Protein AF-A0A4Q5Y3Q8-F1 (afdb_monomer)

Foldseek 3Di:
DPPAQKDFDADPVPRDTPDIDRPVVVVVVQCVVPVPWDDWDDWDADPVVRWIWTDGDPRPDIDIDDDDD

Sequence (69 aa):
IYTTSDIVKIDPASGNIVGRLDLSSLVNEVQQMYPAALEMNGIAYNPVTGSVFITGKMWPVVYEITFAL

Nearest PDB structures (foldseek):
  3nom-assembly2_B  TM=8.933E-01  e=1.630E-03  Zymomonas mobilis subsp. mobilis ATCC 10988
  4me4-assembly1_B  TM=4.070E-01  e=3.090E+00  Persephonella marina EX-H1

Secondary structure (DSSP, 8-state):
--SSSEEEEE-TTT--EEEEEE-HHHHHHHHHH-TT---EEEEEE-TTT--EEEEETT-S--EEE----

Mean predicted aligned error: 2.83 Å

Solvent-accessible surface area (backbone atoms only — not comparable to full-atom values): 4306 Å² total; per-residue (Å²): 95,81,100,51,57,44,49,71,44,62,42,86,89,79,69,45,76,78,44,76,46,82,39,54,69,61,56,53,52,45,36,72,76,37,76,80,33,55,62,80,60,52,78,46,78,39,87,90,80,66,31,36,39,41,34,26,45,69,46,95,61,72,48,77,45,72,81,84,130

pLDDT: mean 94.17, std 6.82, range [56.78, 98.44]

Structure (mmCIF, N/CA/C/O backbone):
data_AF-A0A4Q5Y3Q8-F1
#
_entry.id   AF-A0A4Q5Y3Q8-F1
#
loop_
_atom_site.group_PDB
_atom_site.id
_atom_site.type_symbol
_atom_site.label_atom_id
_atom_site.label_alt_id
_atom_site.label_comp_id
_atom_site.label_asym_id
_atom_site.label_entity_id
_atom_site.label_seq_id
_atom_site.pdbx_PDB_ins_code
_atom_site.Cartn_x
_atom_site.Cartn_y
_atom_site.Cartn_z
_atom_site.occupancy
_atom_site.B_iso_or_equiv
_atom_site.auth_seq_id
_atom_site.auth_comp_id
_atom_site.auth_asym_id
_atom_site.auth_atom_id
_atom_site.pdbx_PDB_model_num
ATOM 1 N N . ILE A 1 1 ? 4.630 6.597 3.587 1.00 75.31 1 ILE A N 1
ATOM 2 C CA . ILE A 1 1 ? 3.836 7.847 3.711 1.00 75.31 1 ILE A CA 1
ATOM 3 C C . ILE A 1 1 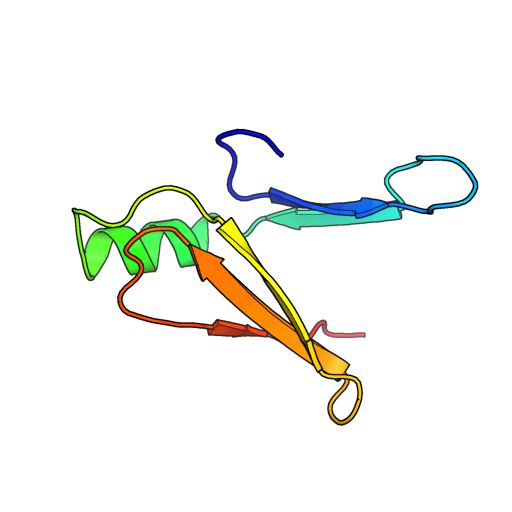? 3.993 8.734 2.487 1.00 75.31 1 ILE A C 1
ATOM 5 O O . ILE A 1 1 ? 3.138 8.642 1.628 1.00 75.31 1 ILE A O 1
ATOM 9 N N . TYR A 1 2 ? 5.048 9.518 2.306 1.00 77.44 2 TYR A N 1
ATOM 10 C CA . TYR A 1 2 ? 5.406 10.014 0.972 1.00 77.44 2 TYR A CA 1
ATOM 11 C C . TYR A 1 2 ? 6.867 9.649 0.763 1.00 77.44 2 TYR A C 1
ATOM 13 O O . TYR A 1 2 ? 7.644 9.771 1.704 1.00 77.44 2 TYR A O 1
ATOM 21 N N . THR A 1 3 ? 7.177 9.058 -0.393 1.00 81.81 3 THR A N 1
ATOM 22 C CA . THR A 1 3 ? 8.476 8.440 -0.729 1.00 81.81 3 THR A CA 1
ATOM 23 C C . THR A 1 3 ? 8.970 7.327 0.213 1.00 81.81 3 THR A C 1
ATOM 25 O O . THR A 1 3 ? 10.129 6.939 0.117 1.00 81.81 3 THR A O 1
ATOM 28 N N . THR A 1 4 ? 8.126 6.792 1.107 1.00 91.88 4 THR A N 1
ATOM 29 C CA . THR A 1 4 ? 8.441 5.593 1.916 1.00 91.88 4 THR A CA 1
ATOM 30 C C . THR A 1 4 ? 7.547 4.425 1.523 1.00 91.88 4 THR A C 1
ATOM 32 O O . THR A 1 4 ? 6.446 4.637 1.009 1.00 91.88 4 THR A O 1
ATOM 35 N N . SER A 1 5 ? 7.989 3.210 1.840 1.00 94.62 5 SER A N 1
ATOM 36 C CA . SER A 1 5 ? 7.261 1.956 1.599 1.00 94.62 5 SER A CA 1
ATOM 37 C C . SER A 1 5 ? 6.224 1.627 2.683 1.00 94.62 5 SER A C 1
ATOM 39 O O . SER A 1 5 ? 5.774 0.490 2.777 1.00 94.62 5 SER A O 1
ATOM 41 N N . ASP A 1 6 ? 5.844 2.606 3.513 1.00 95.06 6 ASP A N 1
ATOM 42 C CA . ASP A 1 6 ? 4.861 2.401 4.580 1.00 95.06 6 ASP A CA 1
ATOM 43 C C . ASP A 1 6 ? 3.424 2.613 4.102 1.00 95.06 6 ASP A C 1
ATOM 45 O O . ASP A 1 6 ? 3.108 3.653 3.505 1.00 95.06 6 ASP A O 1
ATOM 49 N N . ILE A 1 7 ? 2.537 1.716 4.533 1.00 93.56 7 ILE A N 1
ATOM 50 C CA . ILE A 1 7 ? 1.085 1.923 4.573 1.00 93.56 7 ILE A CA 1
ATOM 51 C C . ILE A 1 7 ? 0.665 2.190 6.016 1.00 93.56 7 ILE A C 1
ATOM 53 O O . ILE A 1 7 ? 1.132 1.534 6.947 1.00 93.56 7 ILE A O 1
ATOM 57 N N . VAL A 1 8 ? -0.248 3.142 6.211 1.00 95.06 8 VAL A N 1
ATOM 58 C CA . VAL A 1 8 ? -0.867 3.403 7.515 1.00 95.06 8 VAL A CA 1
ATOM 59 C C . VAL A 1 8 ? -2.373 3.254 7.455 1.00 95.06 8 VAL A C 1
ATOM 61 O O . VAL A 1 8 ? -3.018 3.660 6.490 1.00 95.06 8 VAL A O 1
ATOM 64 N N . LYS A 1 9 ? -2.930 2.703 8.531 1.00 94.38 9 LYS A N 1
ATOM 65 C CA . LYS A 1 9 ? -4.365 2.702 8.795 1.00 94.38 9 LYS A CA 1
ATOM 66 C C . LYS A 1 9 ? -4.679 3.927 9.638 1.00 94.38 9 LYS A C 1
ATOM 68 O O . LYS A 1 9 ? -4.117 4.083 10.720 1.00 94.38 9 LYS A O 1
ATOM 73 N N . ILE A 1 10 ? -5.553 4.787 9.133 1.00 97.12 10 ILE A N 1
ATOM 74 C CA . ILE A 1 10 ? -5.948 6.031 9.794 1.00 97.12 10 ILE A CA 1
ATOM 75 C C . ILE A 1 10 ? -7.385 5.872 10.275 1.00 97.12 10 ILE A C 1
ATOM 77 O O . ILE A 1 10 ? -8.241 5.419 9.515 1.00 97.12 10 ILE A O 1
ATOM 81 N N . ASP A 1 11 ? -7.644 6.224 11.531 1.00 97.88 11 ASP A N 1
ATOM 82 C CA . ASP A 1 11 ? -9.008 6.406 12.016 1.00 97.88 11 ASP A CA 1
ATOM 83 C C . ASP A 1 11 ? -9.596 7.679 11.380 1.00 97.88 11 ASP A C 1
ATOM 85 O O . ASP A 1 11 ? -9.091 8.774 11.648 1.00 97.88 11 ASP A O 1
ATOM 89 N N . PRO A 1 12 ? -10.648 7.577 10.547 1.00 97.81 12 PRO A N 1
ATOM 90 C CA . PRO A 1 12 ? -11.211 8.736 9.865 1.00 97.81 12 PRO A CA 1
ATOM 91 C C . PRO A 1 12 ? -11.870 9.745 10.816 1.00 97.81 12 PRO A C 1
ATOM 93 O O . PRO A 1 12 ? -12.032 10.899 10.428 1.00 97.81 12 PRO A O 1
ATOM 96 N N . ALA A 1 13 ? -12.249 9.351 12.038 1.00 98.44 13 ALA A N 1
ATOM 97 C CA . ALA A 1 13 ? -12.883 10.257 12.996 1.00 98.44 13 ALA A CA 1
ATOM 98 C C . ALA A 1 13 ? -11.871 11.186 13.683 1.00 98.44 13 ALA A C 1
ATOM 100 O O . ALA A 1 13 ? -12.170 12.354 13.925 1.00 98.44 13 ALA A O 1
ATOM 101 N N . SER A 1 14 ? -10.679 10.671 14.000 1.00 98.19 14 SER A N 1
ATOM 102 C CA . SER A 1 14 ? -9.652 11.403 14.753 1.00 98.19 14 SER A CA 1
ATOM 103 C C . SER A 1 14 ? -8.440 11.829 13.923 1.00 98.19 14 SER A C 1
ATOM 105 O O . SER A 1 14 ? -7.685 12.699 14.349 1.00 98.19 14 SER A O 1
ATOM 107 N N . GLY A 1 15 ? -8.219 11.211 12.759 1.00 97.50 15 GLY A N 1
ATOM 108 C CA . GLY A 1 15 ? -6.995 11.367 11.970 1.00 97.50 15 GLY A CA 1
ATOM 109 C C . GLY A 1 15 ? -5.784 10.631 12.553 1.00 97.50 15 GLY A C 1
ATOM 110 O O . GLY A 1 15 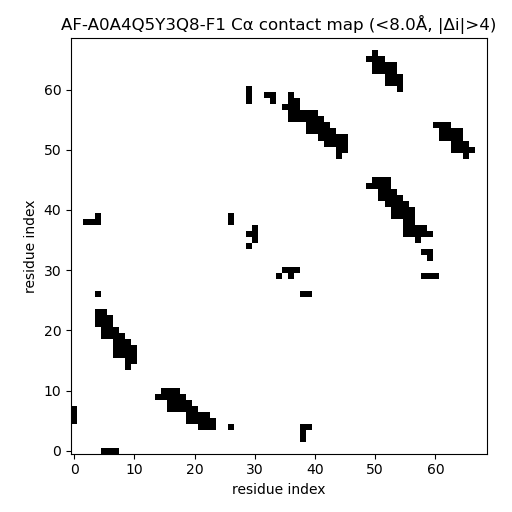? -4.692 10.705 11.989 1.00 97.50 15 GLY A O 1
ATOM 111 N N . ASN A 1 16 ? -5.951 9.900 13.660 1.00 98.19 16 ASN A N 1
ATOM 112 C CA . ASN A 1 16 ? -4.863 9.160 14.284 1.00 98.19 16 ASN A CA 1
ATOM 113 C C . ASN A 1 16 ? -4.465 7.944 13.443 1.00 98.19 16 ASN A C 1
ATOM 115 O O . ASN A 1 16 ? -5.307 7.215 12.917 1.00 98.19 16 ASN A O 1
ATOM 119 N N . ILE A 1 17 ? -3.162 7.681 13.377 1.00 97.12 17 ILE A N 1
ATOM 120 C CA . ILE A 1 17 ? -2.636 6.430 12.830 1.00 97.12 17 ILE A CA 1
ATOM 121 C C . ILE A 1 17 ? -2.890 5.323 13.858 1.00 97.12 17 ILE A C 1
ATOM 123 O O . ILE A 1 17 ? -2.362 5.371 14.965 1.00 97.12 17 ILE A O 1
ATOM 127 N N . VAL A 1 18 ? -3.671 4.313 13.480 1.00 96.56 18 VAL A N 1
ATOM 128 C CA . VAL A 1 18 ? -4.031 3.155 14.322 1.00 96.56 18 VAL A CA 1
ATOM 129 C C . VAL A 1 18 ? -3.340 1.860 13.886 1.00 96.56 18 VAL A C 1
ATOM 131 O O . VAL A 1 18 ? -3.550 0.806 14.476 1.00 96.56 18 VAL A O 1
ATOM 134 N N . GLY A 1 19 ? -2.517 1.921 12.842 1.00 94.06 19 GLY A N 1
ATOM 135 C CA . GLY A 1 19 ? -1.702 0.804 12.376 1.00 94.06 19 GLY A CA 1
ATOM 136 C C . GLY A 1 19 ? -0.702 1.248 11.317 1.00 94.06 19 GLY A C 1
ATOM 137 O O . GLY A 1 19 ? -0.941 2.222 10.599 1.00 94.06 19 GLY A O 1
ATOM 138 N N . ARG A 1 20 ? 0.418 0.531 11.215 1.00 94.62 20 ARG A N 1
ATOM 139 C CA . ARG A 1 20 ? 1.465 0.753 10.214 1.00 94.62 20 ARG A CA 1
ATOM 140 C C . ARG A 1 20 ? 1.988 -0.588 9.717 1.00 94.62 20 ARG A C 1
ATOM 142 O O . ARG A 1 20 ? 2.184 -1.494 10.520 1.00 94.62 20 ARG A O 1
ATOM 149 N N . LEU A 1 21 ? 2.234 -0.673 8.418 1.00 92.56 21 LEU A N 1
ATOM 150 C CA . LEU A 1 21 ? 2.887 -1.800 7.770 1.00 92.56 21 LEU A CA 1
ATOM 151 C C . LEU A 1 21 ? 4.060 -1.286 6.934 1.00 92.56 21 LEU A C 1
ATOM 153 O O . LEU A 1 21 ? 3.867 -0.371 6.133 1.00 92.56 21 LEU A O 1
ATOM 157 N N . ASP A 1 22 ? 5.234 -1.893 7.107 1.00 94.44 22 ASP A N 1
ATOM 158 C CA . ASP A 1 22 ? 6.395 -1.685 6.239 1.00 94.44 22 ASP A CA 1
ATOM 159 C C . ASP A 1 22 ? 6.367 -2.705 5.090 1.00 94.44 22 ASP A C 1
ATOM 161 O O . ASP A 1 22 ? 6.355 -3.914 5.325 1.00 94.44 22 ASP A O 1
ATOM 165 N N . LEU A 1 23 ? 6.340 -2.216 3.849 1.00 94.56 23 LEU A N 1
ATOM 166 C CA . LEU A 1 23 ? 6.386 -3.026 2.629 1.00 94.56 23 LEU A CA 1
ATOM 167 C C . LEU A 1 23 ? 7.726 -2.925 1.887 1.00 94.56 23 LEU A C 1
ATOM 169 O O . LEU A 1 23 ? 7.801 -3.257 0.703 1.00 94.56 23 LEU A O 1
ATOM 173 N N . SER A 1 24 ? 8.795 -2.480 2.551 1.00 95.50 24 SER A N 1
ATOM 174 C CA . SER A 1 24 ? 10.133 -2.330 1.964 1.00 95.50 24 SER A CA 1
ATOM 175 C C . SER A 1 24 ? 10.621 -3.589 1.243 1.00 95.50 24 SER A C 1
ATOM 177 O O . SER A 1 24 ? 11.182 -3.482 0.154 1.00 95.50 24 SER A O 1
ATOM 179 N N . SER A 1 25 ? 10.337 -4.781 1.775 1.00 95.38 25 SER A N 1
ATOM 180 C CA . SER A 1 25 ? 10.689 -6.050 1.126 1.00 95.38 25 SER A 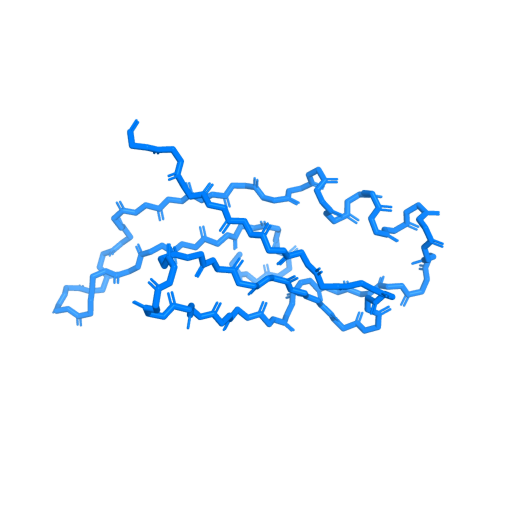CA 1
ATOM 181 C C . SER A 1 25 ? 10.019 -6.234 -0.240 1.00 95.38 25 SER A C 1
ATOM 183 O O . SER A 1 25 ? 10.703 -6.619 -1.183 1.00 95.38 25 SER A O 1
ATOM 185 N N . LEU A 1 26 ? 8.729 -5.897 -0.377 1.00 95.19 26 LEU A N 1
ATOM 186 C CA . LEU A 1 26 ? 8.016 -5.991 -1.659 1.00 95.19 26 LEU A CA 1
ATOM 187 C C . LEU A 1 26 ? 8.534 -4.961 -2.664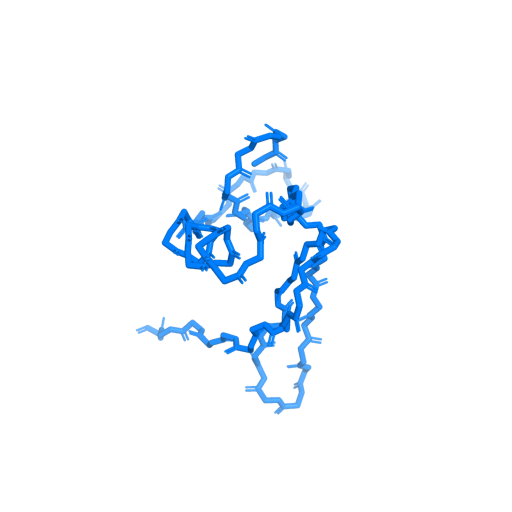 1.00 95.19 26 LEU A C 1
ATOM 189 O O . LEU A 1 26 ? 8.724 -5.274 -3.835 1.00 95.19 26 LEU A O 1
ATOM 193 N N . VAL A 1 27 ? 8.808 -3.734 -2.209 1.00 95.62 27 VAL A N 1
ATOM 194 C CA . VAL A 1 27 ? 9.378 -2.691 -3.077 1.00 95.62 27 VAL A CA 1
ATOM 195 C C . VAL A 1 27 ? 10.749 -3.120 -3.610 1.00 95.62 27 VAL A C 1
ATOM 197 O O . VAL A 1 27 ? 11.008 -2.980 -4.804 1.00 95.62 27 VAL A O 1
ATOM 200 N N . ASN A 1 28 ? 11.600 -3.692 -2.754 1.00 96.75 28 ASN A N 1
ATOM 201 C CA . ASN A 1 28 ? 12.916 -4.193 -3.152 1.00 96.75 28 ASN A CA 1
ATOM 202 C C . ASN A 1 28 ? 12.810 -5.348 -4.157 1.00 96.75 28 ASN A C 1
ATOM 204 O O . ASN A 1 28 ? 13.538 -5.360 -5.148 1.00 96.75 28 ASN A O 1
ATOM 208 N N . GLU A 1 29 ? 11.902 -6.299 -3.928 1.00 97.38 29 GLU A N 1
ATOM 209 C CA . GLU A 1 29 ? 11.644 -7.413 -4.850 1.00 97.38 29 GLU A CA 1
ATOM 210 C C . GLU A 1 29 ? 11.225 -6.902 -6.236 1.00 97.38 29 GLU A C 1
ATOM 212 O O . GLU A 1 29 ? 11.780 -7.311 -7.259 1.00 97.38 29 GLU A O 1
ATOM 217 N N . VAL A 1 30 ? 10.304 -5.939 -6.280 1.00 97.69 30 VAL A N 1
ATOM 218 C CA . VAL A 1 30 ? 9.840 -5.343 -7.536 1.00 97.69 30 VAL A CA 1
ATOM 219 C C . VAL A 1 30 ? 10.952 -4.594 -8.260 1.00 97.69 30 VAL A C 1
ATOM 221 O O . VAL A 1 30 ? 11.077 -4.731 -9.475 1.00 97.69 30 VAL A O 1
ATOM 224 N N . GLN A 1 31 ? 11.782 -3.832 -7.548 1.00 96.88 31 GLN A N 1
ATOM 225 C CA . GLN A 1 31 ? 12.911 -3.120 -8.155 1.00 96.88 31 GLN A CA 1
ATOM 226 C C . GLN A 1 31 ? 13.973 -4.076 -8.711 1.00 96.88 31 GLN A C 1
ATOM 228 O O . GLN A 1 31 ? 14.594 -3.772 -9.730 1.00 96.88 31 GLN A O 1
ATOM 233 N N . GLN A 1 32 ? 14.163 -5.243 -8.089 1.00 97.88 32 GLN A N 1
ATOM 234 C CA . GLN A 1 32 ? 15.019 -6.300 -8.635 1.00 97.88 32 GLN A CA 1
ATOM 235 C C . GLN A 1 32 ? 14.418 -6.927 -9.899 1.00 97.88 32 GLN A C 1
ATOM 237 O O . GLN A 1 32 ? 15.151 -7.214 -10.844 1.00 97.88 32 GLN A O 1
ATOM 2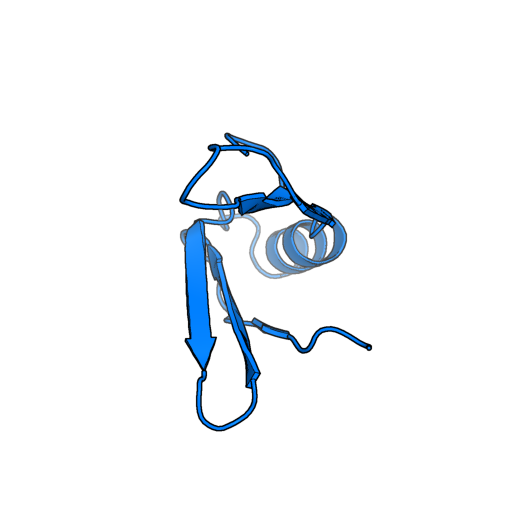42 N N . MET A 1 33 ? 13.096 -7.117 -9.938 1.00 97.50 33 MET A N 1
ATOM 243 C CA . MET A 1 33 ? 12.387 -7.665 -11.098 1.00 97.50 33 MET A CA 1
ATOM 244 C C . MET A 1 33 ? 12.343 -6.683 -12.276 1.00 97.50 33 MET A C 1
ATOM 246 O O . MET A 1 33 ? 12.517 -7.077 -13.429 1.00 97.50 33 MET A O 1
ATOM 250 N N . TYR A 1 34 ? 12.100 -5.405 -11.995 1.00 98.19 34 TYR A N 1
ATOM 251 C CA . TYR A 1 34 ? 11.979 -4.347 -12.987 1.00 98.19 34 TYR A CA 1
ATOM 252 C C . TYR A 1 34 ? 12.594 -3.043 -12.453 1.00 98.19 34 TYR A C 1
ATOM 254 O O . TYR A 1 34 ? 11.918 -2.279 -11.763 1.00 98.19 34 TYR A O 1
ATOM 262 N N . PRO A 1 35 ? 13.858 -2.734 -12.804 1.00 97.38 35 PRO A N 1
ATOM 263 C CA . PRO A 1 35 ? 14.571 -1.563 -12.278 1.00 97.38 35 PRO A CA 1
ATOM 264 C C . PRO A 1 35 ? 13.935 -0.200 -12.588 1.00 97.38 35 PRO A C 1
ATOM 266 O O . PRO A 1 35 ? 14.285 0.792 -11.957 1.00 97.38 35 PRO A O 1
ATOM 269 N N . ALA A 1 36 ? 13.018 -0.132 -13.562 1.00 97.50 36 ALA A N 1
ATOM 270 C CA . ALA A 1 36 ? 12.256 1.076 -13.881 1.00 97.50 36 ALA A CA 1
ATOM 271 C C . ALA A 1 36 ? 10.938 1.195 -13.087 1.00 97.50 36 ALA A C 1
ATOM 273 O O . ALA A 1 36 ? 10.165 2.124 -13.326 1.00 97.50 36 ALA A O 1
ATOM 274 N N . ALA A 1 37 ? 10.660 0.271 -12.163 1.00 97.44 37 ALA A N 1
ATOM 275 C CA . ALA A 1 37 ? 9.568 0.406 -11.212 1.00 97.44 37 ALA A CA 1
ATOM 276 C C . ALA A 1 37 ? 9.819 1.596 -10.278 1.00 97.44 37 ALA A C 1
ATOM 278 O O . ALA A 1 37 ? 10.930 1.818 -9.795 1.00 97.44 37 ALA A O 1
ATOM 279 N N . LEU A 1 38 ? 8.763 2.358 -10.019 1.00 94.88 38 LEU A N 1
ATOM 280 C CA . LEU A 1 38 ? 8.794 3.569 -9.209 1.00 94.88 38 LEU A CA 1
ATOM 281 C C . LEU A 1 38 ? 8.063 3.335 -7.878 1.00 94.88 38 LEU A C 1
ATOM 283 O O . LEU A 1 38 ? 7.887 2.198 -7.431 1.00 94.88 38 LEU A O 1
ATOM 287 N N . GLU A 1 39 ? 7.676 4.410 -7.197 1.00 93.31 39 GLU A N 1
ATOM 288 C CA . GLU A 1 39 ? 7.085 4.341 -5.868 1.00 93.31 39 GLU A CA 1
ATOM 289 C C . GLU A 1 39 ? 5.800 3.500 -5.811 1.00 93.31 39 GLU A C 1
ATOM 291 O O . GLU A 1 39 ? 5.006 3.437 -6.759 1.00 93.31 39 GLU A O 1
ATOM 296 N N . MET A 1 40 ? 5.578 2.889 -4.643 1.00 93.25 40 MET A N 1
ATOM 297 C CA . MET A 1 40 ? 4.299 2.279 -4.290 1.00 93.25 40 MET A CA 1
ATOM 298 C C . MET A 1 40 ? 3.188 3.329 -4.408 1.00 93.25 40 MET A C 1
ATOM 300 O O . MET A 1 40 ? 3.278 4.422 -3.848 1.00 93.25 40 MET A O 1
ATOM 304 N N . ASN A 1 41 ? 2.143 2.996 -5.155 1.00 92.12 41 ASN A N 1
ATOM 305 C CA . ASN A 1 41 ? 1.056 3.897 -5.506 1.00 92.12 41 ASN A CA 1
ATOM 306 C C . ASN A 1 41 ? -0.123 3.068 -6.034 1.00 92.12 41 ASN A C 1
ATOM 308 O O . ASN A 1 41 ? -0.258 2.853 -7.239 1.00 92.12 41 ASN A O 1
ATOM 312 N N . GLY A 1 42 ? -0.948 2.575 -5.113 1.00 94.69 42 GLY A N 1
ATOM 313 C CA . GLY A 1 42 ? -2.124 1.761 -5.411 1.00 94.69 42 GLY A CA 1
ATOM 314 C C . GLY A 1 42 ? -2.448 0.816 -4.258 1.00 94.69 42 GLY A C 1
ATOM 315 O O . GLY A 1 42 ? -1.639 -0.046 -3.925 1.00 94.69 42 GLY A O 1
ATOM 316 N N . ILE A 1 43 ? -3.619 1.001 -3.646 1.00 96.25 43 ILE A N 1
ATOM 317 C CA . ILE A 1 43 ? -4.138 0.181 -2.544 1.00 96.25 43 ILE A CA 1
ATOM 318 C C . ILE A 1 43 ? -5.622 -0.062 -2.823 1.00 96.25 43 ILE A C 1
ATOM 320 O O . ILE A 1 43 ? -6.373 0.902 -2.978 1.00 96.25 43 ILE A O 1
ATOM 324 N N . ALA A 1 44 ? -6.054 -1.320 -2.877 1.00 97.56 44 ALA A N 1
ATOM 325 C CA . ALA A 1 44 ? -7.463 -1.678 -3.035 1.00 97.56 44 ALA A CA 1
ATOM 326 C C . ALA A 1 44 ? -7.859 -2.784 -2.055 1.00 97.56 44 ALA A C 1
ATOM 328 O O . ALA A 1 44 ? -7.145 -3.768 -1.907 1.00 97.56 44 ALA A O 1
ATOM 329 N N . TYR A 1 45 ? -9.001 -2.633 -1.388 1.00 96.06 45 TYR A N 1
ATOM 330 C CA . TYR A 1 45 ? -9.529 -3.632 -0.457 1.00 96.06 45 TYR A CA 1
ATOM 331 C C . TYR A 1 45 ? -10.545 -4.540 -1.153 1.00 96.06 45 TYR A C 1
ATOM 333 O O . TYR A 1 45 ? -11.447 -4.047 -1.832 1.00 96.06 45 TYR A O 1
ATOM 341 N N . ASN A 1 46 ? -10.422 -5.852 -0.953 1.00 96.62 46 ASN A N 1
ATOM 342 C CA . ASN A 1 46 ? -11.407 -6.835 -1.379 1.00 96.62 46 ASN A CA 1
ATOM 343 C C . ASN A 1 46 ? -12.357 -7.165 -0.211 1.00 96.62 46 ASN A C 1
ATOM 345 O O . ASN A 1 46 ? -11.954 -7.868 0.716 1.00 96.62 46 ASN A O 1
ATOM 349 N N . PRO A 1 47 ? -13.627 -6.725 -0.240 1.00 95.75 47 PRO A N 1
ATOM 350 C CA . PRO A 1 47 ? -14.562 -6.983 0.855 1.00 95.75 47 PRO A CA 1
ATOM 351 C C . PRO A 1 47 ? -15.041 -8.438 0.928 1.00 95.75 47 PRO A C 1
ATOM 353 O O . PRO A 1 47 ? -15.587 -8.837 1.951 1.00 95.75 47 PRO A O 1
ATOM 356 N N . VAL A 1 48 ? -14.865 -9.230 -0.136 1.00 96.19 48 VAL A N 1
ATOM 357 C CA . VAL A 1 48 ? -15.316 -10.631 -0.176 1.00 96.19 48 VAL A CA 1
ATOM 358 C C . VAL A 1 48 ? -14.342 -11.537 0.573 1.00 96.19 48 VAL A C 1
ATOM 360 O O . VAL A 1 48 ? -14.763 -12.415 1.318 1.00 96.19 48 VAL A O 1
ATOM 363 N N . THR A 1 49 ? -13.040 -11.325 0.380 1.00 95.00 49 THR A N 1
ATOM 364 C CA . THR A 1 49 ? -11.972 -12.147 0.975 1.00 95.00 49 THR A CA 1
ATOM 365 C C . THR A 1 49 ? -11.301 -11.478 2.173 1.00 95.00 49 THR A C 1
ATOM 367 O O . THR A 1 49 ? -10.617 -12.146 2.942 1.00 95.00 49 THR A O 1
ATOM 370 N N . GLY A 1 50 ? -11.456 -10.161 2.330 1.00 93.50 50 GLY A N 1
ATOM 371 C CA . GLY A 1 50 ? -10.728 -9.365 3.314 1.00 93.50 50 GLY A CA 1
ATOM 372 C C . GLY A 1 50 ? -9.270 -9.076 2.939 1.00 93.50 50 GLY A C 1
ATOM 373 O O . GLY A 1 50 ? -8.545 -8.512 3.759 1.00 93.50 50 GLY A O 1
ATOM 374 N N . SER A 1 51 ? -8.829 -9.448 1.733 1.00 95.94 51 SER A N 1
ATOM 375 C CA . SER A 1 51 ? -7.476 -9.174 1.247 1.00 95.94 51 SER A CA 1
ATOM 376 C C . SER A 1 51 ? -7.310 -7.727 0.779 1.00 95.94 51 SER A C 1
ATOM 378 O O . SER A 1 51 ? -8.275 -6.981 0.573 1.00 95.94 51 SER A O 1
ATOM 380 N N . VAL A 1 52 ? -6.057 -7.314 0.615 1.00 96.25 52 VAL A N 1
ATOM 381 C CA . VAL A 1 52 ? -5.686 -6.012 0.065 1.00 96.25 52 VAL A CA 1
ATOM 382 C C . VAL A 1 52 ? -4.752 -6.213 -1.118 1.00 96.25 52 VAL A C 1
ATOM 384 O O . VAL A 1 52 ? -3.757 -6.922 -1.016 1.00 96.25 52 VAL A O 1
ATOM 387 N N . PHE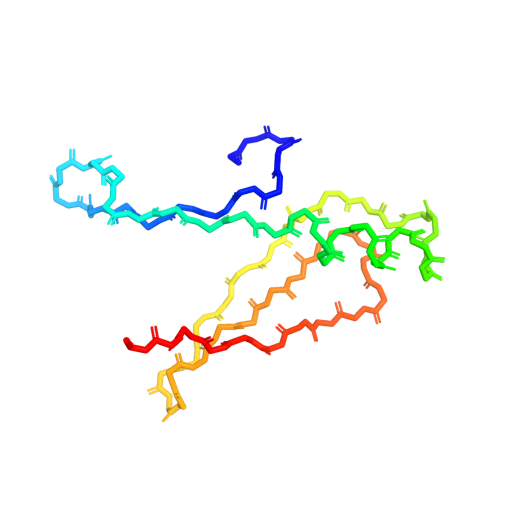 A 1 53 ? -5.050 -5.550 -2.228 1.00 97.50 53 PHE A N 1
ATOM 388 C CA . PHE A 1 53 ? -4.174 -5.469 -3.386 1.00 97.50 53 PHE A CA 1
ATOM 389 C C . PHE A 1 53 ? -3.261 -4.252 -3.280 1.00 97.50 53 PHE A C 1
ATOM 391 O O . PHE A 1 53 ? -3.747 -3.137 -3.067 1.00 97.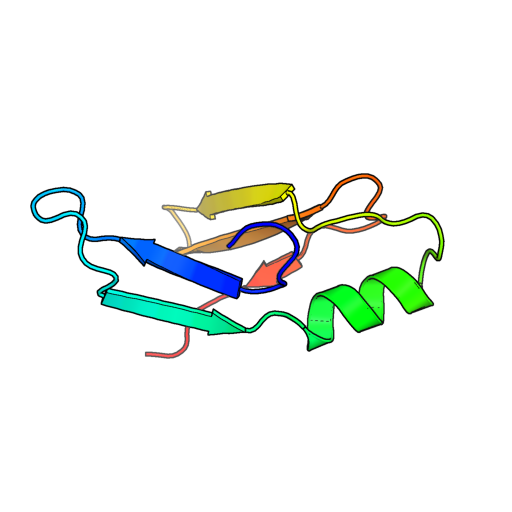50 53 PHE A O 1
ATOM 398 N N . ILE A 1 54 ? -1.960 -4.461 -3.470 1.00 97.25 54 ILE A N 1
ATOM 399 C CA . ILE A 1 54 ? -0.919 -3.432 -3.433 1.00 97.25 54 ILE A CA 1
ATOM 400 C C . ILE A 1 54 ? -0.129 -3.431 -4.740 1.00 97.25 54 ILE A C 1
ATOM 402 O O . ILE A 1 54 ? 0.254 -4.482 -5.259 1.00 97.25 54 ILE A O 1
ATOM 406 N N . THR A 1 55 ? 0.146 -2.238 -5.263 1.00 97.56 55 THR A N 1
ATOM 407 C CA . THR A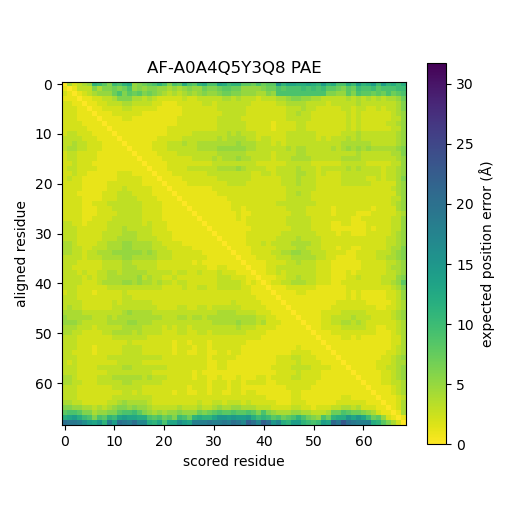 1 55 ? 1.006 -2.047 -6.436 1.00 97.56 55 THR A CA 1
ATOM 408 C C . THR A 1 55 ? 1.694 -0.676 -6.409 1.00 97.56 55 THR A C 1
ATOM 410 O O . THR A 1 55 ? 1.601 0.081 -5.435 1.00 97.56 55 THR A O 1
ATOM 413 N N . GLY A 1 56 ? 2.391 -0.335 -7.487 1.00 96.19 56 GLY A N 1
ATOM 414 C CA . GLY A 1 56 ? 3.049 0.947 -7.662 1.00 96.19 56 GLY A CA 1
ATOM 415 C C . GLY A 1 56 ? 3.205 1.353 -9.112 1.00 96.19 56 GLY A C 1
ATOM 416 O O . GLY A 1 56 ? 2.816 0.652 -10.049 1.00 96.19 56 GLY A O 1
ATOM 417 N N . LYS A 1 57 ? 3.754 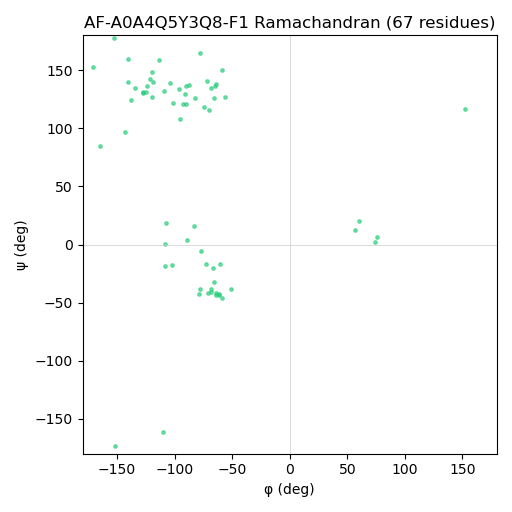2.548 -9.307 1.00 96.44 57 LYS A N 1
ATOM 418 C CA . LYS A 1 57 ? 3.950 3.089 -10.650 1.00 96.44 57 LYS A CA 1
ATOM 419 C C . LYS A 1 57 ? 4.968 2.231 -11.393 1.00 96.44 57 LYS A C 1
ATOM 421 O O . LYS A 1 57 ? 6.078 2.024 -10.915 1.00 96.44 57 LYS A O 1
ATOM 426 N N . MET A 1 58 ? 4.580 1.749 -12.572 1.00 97.00 58 MET A N 1
ATOM 427 C CA . MET A 1 58 ? 5.404 0.872 -13.415 1.00 97.00 58 MET A CA 1
ATOM 428 C C . MET A 1 58 ? 5.794 -0.459 -12.753 1.00 97.00 58 MET A C 1
ATOM 430 O O . MET A 1 58 ? 6.743 -1.103 -13.192 1.00 97.00 58 MET A O 1
ATOM 434 N N . TRP A 1 59 ? 5.076 -0.893 -11.714 1.00 97.56 59 TRP A N 1
ATOM 435 C CA . TRP A 1 59 ? 5.271 -2.234 -11.175 1.00 97.56 59 TRP A CA 1
ATOM 436 C C . TRP A 1 59 ? 4.786 -3.264 -12.207 1.00 97.56 59 TRP A C 1
ATOM 438 O O . TRP A 1 59 ? 3.698 -3.098 -12.760 1.00 97.56 59 TRP A O 1
ATOM 448 N N . PRO A 1 60 ? 5.552 -4.337 -12.473 1.00 97.75 60 PRO A N 1
ATOM 449 C CA . PRO A 1 60 ? 5.141 -5.399 -13.391 1.00 97.75 60 PRO A CA 1
ATOM 450 C C . PRO A 1 60 ? 4.106 -6.353 -12.768 1.00 97.75 60 PRO A C 1
ATOM 452 O O . PRO A 1 60 ? 3.614 -7.250 -13.448 1.00 97.75 60 PRO A O 1
ATOM 455 N N . VAL A 1 61 ? 3.795 -6.183 -11.476 1.00 97.81 61 VAL A N 1
ATOM 456 C CA . VAL A 1 61 ? 2.950 -7.077 -10.678 1.00 97.81 61 VAL A CA 1
ATOM 457 C C . VAL A 1 61 ? 2.021 -6.303 -9.734 1.00 97.81 61 VAL A C 1
ATOM 459 O O . VAL A 1 61 ? 2.262 -5.144 -9.377 1.00 97.81 61 VAL A O 1
ATOM 462 N N . VAL A 1 62 ? 0.958 -6.982 -9.303 1.00 98.06 62 VAL A N 1
ATOM 463 C CA . VAL A 1 62 ? 0.077 -6.579 -8.200 1.00 98.06 62 VAL A CA 1
ATOM 464 C C . VAL A 1 62 ? 0.152 -7.678 -7.144 1.00 98.06 62 VAL A C 1
ATOM 466 O O . VAL A 1 62 ? -0.062 -8.844 -7.468 1.00 98.06 62 VAL A O 1
ATOM 469 N N . TYR A 1 63 ? 0.447 -7.316 -5.897 1.00 97.62 63 TYR A N 1
ATOM 470 C CA . TYR A 1 63 ? 0.431 -8.255 -4.776 1.00 97.62 63 TYR A CA 1
ATOM 471 C C . TYR A 1 63 ? -0.951 -8.275 -4.142 1.00 97.62 63 TYR A C 1
ATOM 473 O O . TYR A 1 63 ? -1.521 -7.217 -3.892 1.00 97.62 63 TYR A O 1
ATOM 481 N N . GLU A 1 64 ? -1.462 -9.457 -3.824 1.00 97.25 64 GLU A N 1
ATOM 482 C CA . GLU A 1 64 ? -2.589 -9.631 -2.912 1.00 97.25 64 GLU A CA 1
ATOM 483 C C . GLU A 1 64 ? -2.040 -10.060 -1.549 1.00 97.25 64 GLU A C 1
ATOM 485 O O . GLU A 1 64 ? -1.336 -11.065 -1.450 1.00 97.25 64 GLU A O 1
ATOM 490 N N . ILE A 1 65 ? -2.326 -9.288 -0.502 1.00 93.88 65 ILE A N 1
ATOM 491 C CA . ILE A 1 65 ? -1.865 -9.549 0.863 1.00 93.88 65 ILE A CA 1
ATOM 492 C C . ILE A 1 65 ? -3.047 -9.739 1.811 1.00 93.88 65 ILE A C 1
ATOM 494 O O . ILE A 1 65 ? -4.104 -9.122 1.667 1.00 93.88 65 ILE A O 1
ATOM 498 N N . THR A 1 66 ? -2.845 -10.572 2.826 1.00 91.94 66 THR A N 1
ATOM 499 C CA . THR A 1 66 ? -3.765 -10.753 3.952 1.00 91.94 66 THR A CA 1
ATOM 500 C C . THR A 1 66 ? -3.055 -10.378 5.239 1.00 91.94 66 THR A C 1
ATOM 502 O O . THR A 1 66 ? -1.892 -10.732 5.434 1.00 91.94 66 THR A O 1
ATOM 505 N N . PHE A 1 67 ? -3.753 -9.700 6.141 1.00 82.88 67 PHE A N 1
ATOM 506 C CA . PHE A 1 67 ? -3.236 -9.451 7.480 1.00 82.88 67 PHE A CA 1
ATOM 507 C C . PHE A 1 67 ? -3.492 -10.685 8.342 1.00 82.88 67 PHE A C 1
ATOM 509 O O . PHE A 1 67 ? -4.630 -11.148 8.425 1.00 82.88 67 PHE A O 1
ATOM 516 N N . ALA A 1 68 ? -2.444 -11.225 8.963 1.00 72.31 68 ALA A N 1
ATOM 517 C CA . ALA A 1 68 ? -2.630 -12.206 10.024 1.00 72.31 68 ALA A CA 1
ATOM 518 C C . ALA A 1 68 ? -3.339 -11.523 11.207 1.00 72.31 68 ALA A C 1
ATOM 520 O O . ALA A 1 68 ? -3.014 -10.379 11.536 1.00 72.31 68 ALA A O 1
ATOM 521 N N . LEU A 1 69 ? -4.330 -12.212 11.779 1.00 56.78 69 LEU A N 1
ATOM 522 C CA . LEU A 1 69 ? -5.002 -11.808 13.017 1.00 56.78 69 LEU A CA 1
ATOM 523 C C . LEU A 1 69 ? -4.047 -11.887 14.212 1.00 56.78 69 LEU A C 1
ATOM 525 O O . LEU A 1 69 ? -3.229 -12.836 14.241 1.00 56.78 69 LEU A O 1
#

Radius of gyration: 12.91 Å; Cα contacts (8 Å, |Δi|>4): 107; chains: 1; bounding box: 30×24×29 Å